Protein AF-A0A5C5X2R5-F1 (afdb_monomer_lite)

pLDDT: mean 74.97, std 13.0, range [42.72, 88.5]

Radius of gyration: 13.53 Å; chains: 1; bounding box: 30×48×26 Å

Secondary structure (DSSP, 8-state):
---PPP-HHHHHHHHHHSTTEEHHHHHHHHIIIIIGGGT--THHHHHHHHHHHHHHHHTTSEEEEEEPPSSSS--EEEEEEPP---

Foldseek 3Di:
DDQDDDALVNLLVCLAVPPFDALLVSLQVCCVVRVVVVVDDSVVSSVVSVVSQVVCVVVVQKDWDFDADPPHDDGGITMHGDPPPD

Sequence (86 aa):
MSEKPVTVDDVVLELREHPGMTCTELGERLWRAKGRRRNVNRQSYARPAGKLVKKAIEMGLVTESLTTPVHGDISRRVFFAKKASK

Organism: NCBI:txid1938619

Structure (mmCIF, N/CA/C/O backbone):
data_AF-A0A5C5X2R5-F1
#
_entry.id   AF-A0A5C5X2R5-F1
#
loop_
_atom_site.group_PDB
_atom_site.id
_atom_site.type_symbol
_atom_site.label_atom_id
_atom_site.label_alt_id
_atom_site.label_comp_id
_atom_site.label_asym_id
_atom_site.label_entity_id
_atom_site.label_seq_id
_atom_site.pdbx_PDB_ins_code
_atom_site.Cartn_x
_atom_site.Cartn_y
_atom_site.Cartn_z
_atom_site.occupancy
_atom_site.B_iso_or_equiv
_atom_site.auth_seq_id
_atom_site.auth_comp_id
_atom_site.auth_asym_id
_atom_site.auth_atom_id
_atom_site.pdbx_PDB_model_num
ATOM 1 N N . MET A 1 1 ? -6.144 27.103 -5.521 1.00 42.72 1 MET A N 1
ATOM 2 C CA . MET A 1 1 ? -6.910 25.840 -5.444 1.00 42.72 1 MET A CA 1
ATOM 3 C C . MET A 1 1 ? -6.081 24.856 -4.636 1.00 42.72 1 MET A C 1
ATOM 5 O O . MET A 1 1 ? -5.008 24.497 -5.097 1.00 42.72 1 MET A O 1
ATOM 9 N N . SER A 1 2 ? -6.497 24.514 -3.413 1.00 42.72 2 SER A N 1
ATOM 10 C CA . SER A 1 2 ? -5.684 23.705 -2.493 1.00 42.72 2 SER A C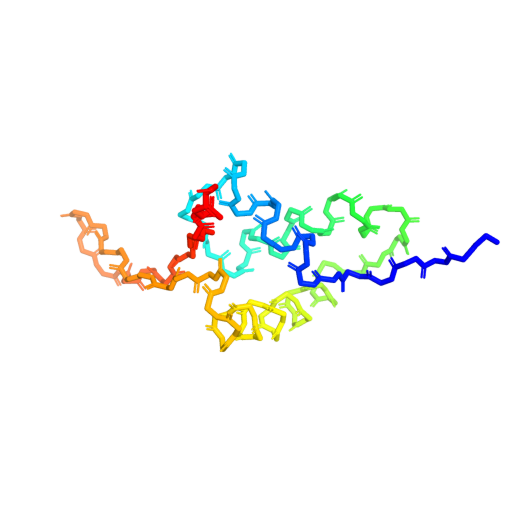A 1
ATOM 11 C C . SER A 1 2 ? -5.471 22.290 -3.024 1.00 42.72 2 SER A C 1
ATOM 13 O O . SER A 1 2 ? -6.401 21.493 -3.151 1.00 42.72 2 SER A O 1
ATOM 15 N N . GLU A 1 3 ? -4.219 22.004 -3.349 1.00 51.12 3 GLU A N 1
ATOM 16 C CA . GLU A 1 3 ? -3.754 20.754 -3.918 1.00 51.12 3 GLU A CA 1
ATOM 17 C C . GLU A 1 3 ? -3.698 19.667 -2.838 1.00 51.12 3 GLU A C 1
ATOM 19 O O . GLU A 1 3 ? -2.831 19.692 -1.965 1.00 51.12 3 GLU A O 1
ATOM 24 N N . LYS A 1 4 ? -4.613 18.693 -2.861 1.00 58.22 4 LYS A N 1
ATOM 25 C CA . LYS A 1 4 ? -4.591 17.621 -1.858 1.00 58.22 4 LYS A CA 1
ATOM 26 C C . LYS A 1 4 ? -3.526 16.575 -2.229 1.00 58.22 4 LYS A C 1
ATOM 28 O O . LYS A 1 4 ? -3.666 15.945 -3.284 1.00 58.22 4 LYS A O 1
ATOM 33 N N . PRO A 1 5 ? -2.476 16.369 -1.407 1.00 69.88 5 PRO A N 1
ATOM 34 C CA . PRO A 1 5 ? -1.528 15.274 -1.606 1.00 69.88 5 PRO A CA 1
ATOM 35 C C . PRO A 1 5 ? -2.254 13.919 -1.609 1.00 69.88 5 PRO A C 1
ATOM 37 O O . PRO A 1 5 ? -3.401 13.822 -1.175 1.00 69.88 5 PRO A O 1
ATOM 40 N N . VAL A 1 6 ? -1.601 12.878 -2.135 1.00 74.25 6 VAL A N 1
ATOM 41 C CA . VAL A 1 6 ? -2.121 11.504 -2.042 1.00 74.25 6 VAL A CA 1
ATOM 42 C C . VAL A 1 6 ? -2.220 11.128 -0.562 1.00 74.25 6 VAL A C 1
ATOM 44 O O . VAL A 1 6 ? -1.247 11.298 0.175 1.00 74.25 6 VAL A O 1
ATOM 47 N N . THR A 1 7 ? -3.384 10.654 -0.126 1.00 82.62 7 THR A N 1
ATOM 48 C CA . THR A 1 7 ? -3.657 10.275 1.265 1.00 82.62 7 THR A CA 1
ATOM 49 C C . THR A 1 7 ? -3.808 8.763 1.424 1.00 82.62 7 THR A C 1
ATOM 51 O O . THR A 1 7 ? -3.816 8.003 0.455 1.00 82.62 7 THR A O 1
ATOM 54 N N . VAL A 1 8 ? -3.912 8.315 2.678 1.00 84.00 8 VAL A N 1
ATOM 55 C CA . VAL A 1 8 ? -4.210 6.915 3.012 1.00 84.00 8 VAL A CA 1
ATOM 56 C C . VAL A 1 8 ? -5.589 6.506 2.478 1.00 84.00 8 VAL A C 1
ATOM 58 O O . VAL A 1 8 ? -5.720 5.409 1.949 1.00 84.00 8 VAL A O 1
ATOM 61 N N . ASP A 1 9 ? -6.588 7.391 2.528 1.00 83.75 9 ASP A N 1
ATOM 62 C CA . ASP A 1 9 ? -7.910 7.135 1.943 1.00 83.75 9 ASP A CA 1
ATOM 63 C C . ASP A 1 9 ? -7.860 6.867 0.438 1.00 83.75 9 ASP A C 1
ATOM 65 O O . ASP A 1 9 ? -8.527 5.946 -0.025 1.00 83.75 9 ASP A O 1
ATOM 69 N N . ASP A 1 10 ? -7.038 7.606 -0.321 1.00 84.06 10 ASP A N 1
ATOM 70 C CA . ASP A 1 10 ? -6.874 7.349 -1.760 1.00 84.06 10 ASP A CA 1
ATOM 71 C C . ASP A 1 10 ? -6.320 5.928 -2.000 1.00 84.06 10 ASP A C 1
ATOM 73 O O . ASP A 1 10 ? -6.781 5.214 -2.886 1.00 84.06 10 ASP A O 1
ATOM 77 N N . VAL A 1 11 ? -5.356 5.489 -1.179 1.00 84.88 11 VAL A N 1
ATOM 78 C CA . VAL A 1 11 ? -4.796 4.126 -1.236 1.00 84.88 11 VAL A CA 1
ATOM 79 C C . VAL A 1 11 ? -5.864 3.074 -0.937 1.00 84.88 11 VAL A C 1
ATOM 81 O O . VAL A 1 11 ? -5.961 2.073 -1.645 1.00 84.88 11 VAL A O 1
ATOM 84 N N . VAL A 1 12 ? -6.660 3.283 0.113 1.00 86.62 12 VAL A N 1
ATOM 85 C CA . VAL A 1 12 ? -7.721 2.349 0.510 1.00 86.62 12 VAL A CA 1
ATOM 86 C C . VAL A 1 12 ? -8.809 2.278 -0.561 1.00 86.62 12 VAL A C 1
ATOM 88 O O . VAL A 1 12 ? -9.296 1.186 -0.845 1.00 86.62 12 VAL A O 1
ATOM 91 N N . LEU A 1 13 ? -9.173 3.408 -1.172 1.00 86.75 13 LEU A N 1
ATOM 92 C CA . LEU A 1 13 ? -10.161 3.470 -2.246 1.00 86.75 13 LEU A CA 1
ATOM 93 C C . LEU A 1 13 ? -9.702 2.674 -3.476 1.00 86.75 13 LEU A C 1
ATOM 95 O O . LEU A 1 13 ? -10.422 1.790 -3.931 1.00 86.75 13 LEU A O 1
ATOM 99 N N . GLU A 1 14 ? -8.474 2.902 -3.943 1.00 87.38 14 GLU A N 1
ATOM 100 C CA . GLU A 1 14 ? -7.907 2.172 -5.085 1.00 87.38 14 GLU A CA 1
ATOM 101 C C . GLU A 1 14 ? -7.811 0.662 -4.815 1.00 87.38 14 GLU A C 1
ATOM 103 O O . GLU A 1 14 ? -8.130 -0.153 -5.677 1.00 87.38 14 GLU A O 1
ATOM 108 N N . LEU A 1 15 ? -7.429 0.261 -3.597 1.00 87.00 15 LEU A N 1
ATOM 109 C CA . LEU A 1 15 ? -7.382 -1.151 -3.197 1.00 87.00 15 LEU A CA 1
ATOM 110 C C . LEU A 1 15 ? -8.771 -1.779 -2.991 1.00 87.00 15 LEU A C 1
ATOM 112 O O . LEU A 1 15 ? -8.879 -3.006 -2.976 1.00 87.00 15 LEU A O 1
ATOM 116 N N . ARG A 1 16 ? -9.827 -0.973 -2.813 1.00 85.94 16 ARG A N 1
ATOM 117 C CA . ARG A 1 16 ? -11.220 -1.447 -2.789 1.00 85.94 16 ARG A CA 1
ATOM 118 C C . ARG A 1 16 ? -11.742 -1.726 -4.190 1.00 85.94 16 ARG A C 1
ATOM 120 O O . ARG A 1 16 ? -12.396 -2.746 -4.383 1.00 85.94 16 ARG A O 1
ATOM 127 N N . GLU A 1 17 ? -11.470 -0.835 -5.139 1.00 86.75 17 GLU A N 1
ATOM 128 C CA . GLU A 1 17 ? -11.871 -1.016 -6.541 1.00 86.75 17 GLU A CA 1
ATOM 129 C C . GLU A 1 17 ? -11.028 -2.091 -7.237 1.00 86.75 17 GLU A C 1
ATOM 131 O O . GLU A 1 17 ? -11.517 -2.836 -8.089 1.00 86.75 17 GLU A O 1
ATOM 136 N N . HIS A 1 18 ? -9.762 -2.211 -6.839 1.00 85.94 18 HIS A N 1
ATOM 137 C CA . HIS A 1 18 ? -8.801 -3.138 -7.415 1.00 85.94 18 HIS A CA 1
ATOM 138 C C . HIS A 1 18 ? -8.039 -3.897 -6.312 1.00 85.94 18 HIS A C 1
ATOM 140 O O . HIS A 1 18 ? -6.896 -3.571 -5.993 1.00 85.94 18 HIS A O 1
ATOM 146 N N . PRO A 1 19 ? -8.652 -4.921 -5.699 1.00 85.06 19 PRO A N 1
ATOM 147 C CA . PRO A 1 19 ? -7.985 -5.733 -4.686 1.00 85.06 19 PRO A CA 1
ATOM 148 C C . PRO A 1 19 ? -6.850 -6.574 -5.288 1.00 85.06 19 PRO A C 1
ATOM 150 O O . PRO A 1 19 ? -6.914 -6.986 -6.444 1.00 85.06 19 PRO A O 1
ATOM 153 N N . GLY A 1 20 ? -5.826 -6.878 -4.486 1.00 84.56 20 GLY A N 1
ATOM 154 C CA . GLY A 1 20 ? -4.748 -7.784 -4.889 1.00 84.56 20 GLY A CA 1
ATOM 155 C C . GLY A 1 20 ? -3.660 -7.130 -5.741 1.00 84.56 20 GLY A C 1
ATOM 156 O O . GLY A 1 20 ? -3.001 -7.809 -6.520 1.00 84.56 20 GLY A O 1
ATOM 157 N N . MET A 1 21 ? -3.452 -5.821 -5.593 1.00 86.69 21 MET A N 1
ATOM 158 C CA . MET A 1 21 ? -2.398 -5.094 -6.304 1.00 86.69 21 MET A CA 1
ATOM 159 C C . MET A 1 21 ? -1.083 -5.077 -5.538 1.00 86.69 21 MET A C 1
ATOM 161 O O . MET A 1 21 ? -1.063 -5.013 -4.309 1.00 86.69 21 MET A O 1
ATOM 165 N N . THR A 1 22 ? 0.025 -5.033 -6.269 1.00 85.81 22 THR A N 1
ATOM 166 C CA . THR A 1 22 ? 1.351 -4.743 -5.716 1.00 85.81 22 THR A CA 1
ATOM 167 C C . THR A 1 22 ? 1.549 -3.243 -5.455 1.00 85.81 22 THR A C 1
ATOM 169 O O . THR A 1 22 ? 0.845 -2.393 -6.003 1.00 85.81 22 THR A O 1
ATOM 172 N N . CYS A 1 23 ? 2.562 -2.883 -4.655 1.00 82.19 23 CYS A N 1
ATOM 173 C CA . CYS A 1 23 ? 2.925 -1.477 -4.401 1.00 82.19 23 CYS A CA 1
ATOM 174 C C . CYS A 1 23 ? 3.201 -0.695 -5.695 1.00 82.19 23 CYS A C 1
ATOM 176 O O . CYS A 1 23 ? 2.886 0.492 -5.780 1.00 82.19 23 CYS A O 1
ATOM 178 N N . THR A 1 24 ? 3.801 -1.348 -6.693 1.00 80.75 24 THR A N 1
ATOM 179 C CA . THR A 1 24 ? 4.139 -0.730 -7.980 1.00 80.75 24 THR A CA 1
ATOM 180 C C . THR A 1 24 ? 2.882 -0.418 -8.788 1.00 80.75 24 THR A C 1
ATOM 182 O O . THR A 1 24 ? 2.714 0.717 -9.230 1.00 80.75 24 THR A O 1
ATOM 185 N N . GLU A 1 25 ? 1.971 -1.386 -8.919 1.00 85.25 25 GLU A N 1
ATOM 186 C CA . GLU A 1 25 ? 0.695 -1.217 -9.630 1.00 85.25 25 GLU A CA 1
ATOM 187 C C . GLU A 1 25 ? -0.190 -0.165 -8.958 1.00 85.25 25 GLU A C 1
ATOM 189 O O . GLU A 1 25 ? -0.754 0.706 -9.623 1.00 85.25 25 GLU A O 1
ATOM 194 N N . LEU A 1 26 ? -0.255 -0.191 -7.626 1.00 85.06 26 LEU A N 1
ATOM 195 C CA . LEU A 1 26 ? -0.969 0.816 -6.853 1.00 85.06 26 LEU A CA 1
ATOM 196 C C . LEU A 1 26 ? -0.354 2.212 -7.048 1.00 85.06 26 LEU A C 1
ATOM 198 O O . LEU A 1 26 ? -1.074 3.180 -7.282 1.00 85.06 26 LEU A O 1
ATOM 202 N N . GLY A 1 27 ? 0.977 2.329 -7.000 1.00 81.81 27 GLY A N 1
ATOM 203 C CA . GLY A 1 27 ? 1.678 3.591 -7.253 1.00 81.81 27 GLY A CA 1
ATOM 204 C C . GLY A 1 27 ? 1.408 4.151 -8.652 1.00 81.81 27 GLY A C 1
ATOM 205 O O . GLY A 1 27 ? 1.233 5.359 -8.811 1.00 81.81 27 GLY A O 1
ATOM 206 N N . GLU A 1 28 ? 1.313 3.285 -9.662 1.00 82.56 28 GLU A N 1
ATOM 207 C CA . GLU A 1 28 ? 0.919 3.671 -11.020 1.00 82.56 28 GLU A CA 1
ATOM 208 C C . GLU A 1 28 ? -0.517 4.163 -11.111 1.00 82.56 28 GLU A C 1
ATOM 210 O O . GLU A 1 28 ? -0.772 5.148 -11.805 1.00 82.56 28 GLU A O 1
ATOM 215 N N . ARG A 1 29 ? -1.459 3.495 -10.441 1.00 84.56 29 ARG A N 1
ATOM 216 C CA . ARG A 1 29 ? -2.859 3.927 -10.425 1.00 84.56 29 ARG A CA 1
ATOM 217 C C . ARG A 1 29 ? -3.019 5.277 -9.748 1.00 84.56 29 ARG A C 1
ATOM 219 O O . ARG A 1 29 ? -3.561 6.193 -10.359 1.00 84.56 29 ARG A O 1
ATOM 226 N N . LEU A 1 30 ? -2.410 5.455 -8.579 1.00 80.62 30 LEU A N 1
ATOM 227 C CA . LEU A 1 30 ? -2.389 6.740 -7.879 1.00 80.62 30 LEU A CA 1
ATOM 228 C C . LEU A 1 30 ? -1.741 7.841 -8.729 1.00 80.62 30 LEU A C 1
ATOM 230 O O . LEU A 1 30 ? -2.217 8.979 -8.758 1.00 80.62 30 LEU A O 1
ATOM 234 N N . TRP A 1 31 ? -0.681 7.514 -9.474 1.00 77.12 31 TRP A N 1
ATOM 235 C CA . TRP A 1 31 ? -0.090 8.441 -10.434 1.00 77.12 31 TRP A CA 1
ATOM 236 C C . TRP A 1 31 ? -1.029 8.748 -11.608 1.00 77.12 31 TRP A C 1
ATOM 238 O O . TRP A 1 31 ? -1.154 9.909 -11.984 1.00 77.12 31 TRP A O 1
ATOM 248 N N . ARG A 1 32 ? -1.746 7.773 -12.174 1.00 77.88 32 ARG A N 1
ATOM 249 C CA . ARG A 1 32 ? -2.742 8.047 -13.226 1.00 77.88 32 ARG A CA 1
ATOM 250 C C . ARG A 1 32 ? -3.899 8.906 -12.709 1.00 77.88 32 ARG A C 1
ATOM 252 O O . ARG A 1 32 ? -4.304 9.828 -13.414 1.00 77.88 32 ARG A O 1
ATOM 259 N N . ALA A 1 33 ? -4.380 8.642 -11.496 1.00 76.00 33 ALA A N 1
ATOM 260 C CA . ALA A 1 33 ? -5.502 9.346 -10.882 1.00 76.00 33 ALA A CA 1
ATOM 261 C C . ALA A 1 33 ? -5.144 10.787 -10.472 1.00 76.00 33 ALA A C 1
ATOM 263 O O . ALA A 1 33 ? -5.888 11.721 -10.770 1.00 76.00 33 ALA A O 1
ATOM 264 N N . LYS A 1 34 ? -3.984 10.996 -9.825 1.00 71.44 34 LYS A N 1
ATOM 265 C CA . LYS A 1 34 ? -3.565 12.313 -9.299 1.00 71.44 34 LYS A CA 1
ATOM 266 C C . LYS A 1 34 ? -2.304 12.898 -9.934 1.00 71.44 34 LYS A C 1
ATOM 268 O O . LYS A 1 34 ? -2.207 14.113 -10.095 1.00 71.44 34 LYS A O 1
ATOM 273 N N . GLY A 1 35 ? -1.335 12.067 -10.301 1.00 63.75 35 GLY A N 1
ATOM 274 C CA . GLY A 1 35 ? -0.038 12.490 -10.843 1.00 63.75 35 GLY A CA 1
ATOM 275 C C . GLY A 1 35 ? -0.058 12.967 -12.299 1.00 63.75 35 GLY A C 1
ATOM 276 O O . GLY A 1 35 ? 0.694 13.884 -12.634 1.00 63.75 35 GLY A O 1
ATOM 277 N N . ARG A 1 36 ? -0.957 12.442 -13.147 1.00 58.44 36 ARG A N 1
ATOM 278 C CA . ARG A 1 36 ? -1.093 12.840 -14.565 1.00 58.44 36 ARG A CA 1
ATOM 279 C C . ARG A 1 36 ? -1.396 14.334 -14.725 1.00 58.44 36 ARG A C 1
ATOM 281 O O . ARG A 1 36 ? -0.992 14.936 -15.711 1.00 58.44 36 ARG A O 1
ATOM 288 N N . ARG A 1 37 ? -2.042 14.950 -13.726 1.00 58.19 37 ARG A N 1
ATOM 289 C CA . ARG A 1 37 ? -2.312 16.398 -13.683 1.00 58.19 37 ARG A CA 1
ATOM 290 C C . ARG A 1 37 ? -1.087 17.264 -13.373 1.00 58.19 37 ARG A C 1
ATOM 292 O O . ARG A 1 37 ? -1.137 18.460 -13.614 1.00 58.19 37 ARG A O 1
ATOM 299 N N . ARG A 1 38 ? -0.009 16.693 -12.827 1.00 58.34 38 ARG A N 1
ATOM 300 C CA . ARG A 1 38 ? 1.159 17.437 -12.321 1.00 58.34 38 ARG A CA 1
ATOM 301 C C . ARG A 1 38 ? 2.439 17.247 -13.156 1.00 58.34 38 ARG A C 1
ATOM 303 O O . ARG A 1 38 ? 3.483 17.733 -12.744 1.00 58.34 38 ARG A O 1
ATOM 310 N N . ASN A 1 39 ? 2.383 16.542 -14.296 1.00 57.56 39 ASN A N 1
ATOM 311 C CA . ASN A 1 39 ? 3.544 16.232 -15.156 1.00 57.56 39 ASN A CA 1
ATOM 312 C C . ASN A 1 39 ? 4.762 15.678 -14.377 1.00 57.56 39 ASN A C 1
ATOM 314 O O . ASN A 1 39 ? 5.916 15.945 -14.700 1.00 57.56 39 ASN A O 1
ATOM 318 N N . VAL A 1 40 ? 4.501 14.950 -13.287 1.00 59.19 40 VAL A N 1
ATOM 319 C CA . VAL A 1 40 ? 5.545 14.461 -12.375 1.00 59.19 40 VAL A CA 1
ATOM 320 C C . VAL A 1 40 ? 5.988 13.081 -12.815 1.00 59.19 40 VAL A C 1
ATOM 322 O O . VAL A 1 40 ? 5.167 12.266 -13.238 1.00 59.19 40 VAL A O 1
ATOM 325 N N . ASN A 1 41 ? 7.270 12.792 -12.634 1.00 62.31 41 ASN A N 1
ATOM 326 C CA . ASN A 1 41 ? 7.845 11.504 -12.972 1.00 62.31 41 ASN A CA 1
ATOM 327 C C . ASN A 1 41 ? 7.182 10.357 -12.176 1.00 62.31 41 ASN A C 1
ATOM 329 O O . ASN A 1 41 ? 6.958 10.459 -10.967 1.00 62.31 41 ASN A O 1
ATOM 333 N N . ARG 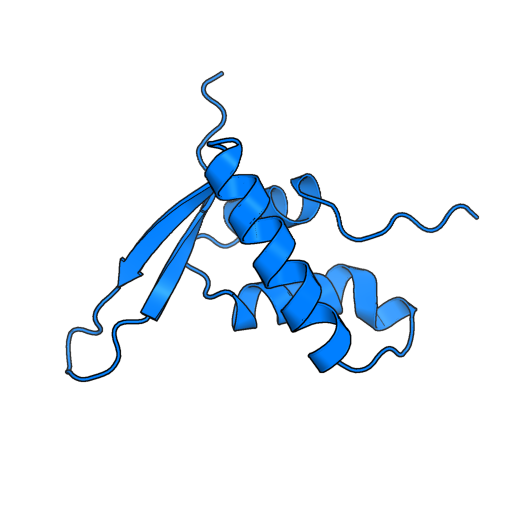A 1 42 ? 6.890 9.240 -12.852 1.00 61.34 42 ARG A N 1
ATOM 334 C CA . ARG A 1 42 ? 6.218 8.046 -12.297 1.00 61.34 42 ARG A CA 1
ATOM 335 C C . ARG A 1 42 ? 6.915 7.512 -11.041 1.00 61.34 42 ARG A C 1
ATOM 337 O O . ARG A 1 42 ? 6.261 7.101 -10.084 1.00 61.34 42 AR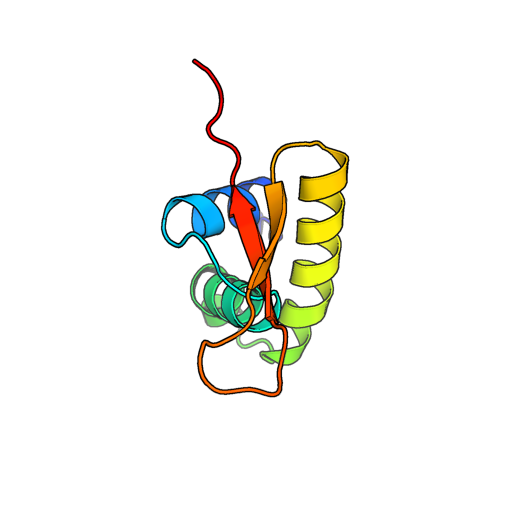G A O 1
ATOM 344 N N . GLN A 1 43 ? 8.246 7.576 -11.007 1.00 63.47 43 GLN A N 1
ATOM 345 C CA . GLN A 1 43 ? 9.050 7.136 -9.861 1.00 63.47 43 GLN A CA 1
ATOM 346 C C . GLN A 1 43 ? 8.795 7.958 -8.587 1.00 63.47 43 GLN A C 1
ATOM 348 O O . GLN A 1 43 ? 8.923 7.434 -7.479 1.00 63.47 43 GLN A O 1
ATOM 353 N N . SER A 1 44 ? 8.369 9.215 -8.723 1.00 63.47 44 SER A N 1
ATOM 354 C CA . SER A 1 44 ? 8.072 10.093 -7.589 1.00 63.47 44 SER A CA 1
ATOM 355 C C . SER A 1 44 ? 6.817 9.669 -6.817 1.00 63.47 44 SER A C 1
ATOM 357 O O . SER A 1 44 ? 6.657 10.094 -5.678 1.00 63.47 44 SER A O 1
ATOM 359 N N . TYR A 1 45 ? 5.956 8.814 -7.392 1.00 64.50 45 TYR A N 1
ATOM 360 C CA . TYR A 1 45 ? 4.726 8.319 -6.754 1.00 64.50 45 TYR A CA 1
ATOM 361 C C . TYR A 1 45 ? 4.858 6.908 -6.163 1.00 64.50 45 TYR A C 1
ATOM 363 O O . TYR A 1 45 ? 4.161 6.586 -5.202 1.00 64.50 45 TYR A O 1
ATOM 371 N N . ALA A 1 46 ? 5.802 6.094 -6.645 1.00 60.47 46 ALA A N 1
ATOM 372 C CA . ALA A 1 46 ? 6.046 4.757 -6.098 1.00 60.47 46 ALA A CA 1
ATOM 373 C C . ALA A 1 46 ? 6.545 4.798 -4.637 1.00 60.47 46 ALA A C 1
ATOM 375 O O . ALA A 1 46 ? 6.102 4.017 -3.794 1.00 60.47 46 ALA A O 1
ATOM 376 N N . ARG A 1 47 ? 7.426 5.755 -4.303 1.00 61.97 47 ARG A N 1
ATOM 377 C CA . ARG A 1 47 ? 7.930 5.940 -2.929 1.00 61.97 47 ARG A CA 1
ATOM 378 C C . ARG A 1 47 ? 6.855 6.372 -1.918 1.00 61.97 47 ARG A C 1
ATOM 380 O O . ARG A 1 47 ? 6.785 5.749 -0.856 1.00 61.97 47 ARG A O 1
ATOM 387 N N . PRO A 1 48 ? 6.031 7.406 -2.178 1.00 67.62 48 PRO A N 1
ATOM 388 C CA . PRO A 1 48 ? 4.958 7.772 -1.259 1.00 67.62 48 PRO A CA 1
ATOM 389 C C . PRO A 1 48 ? 3.870 6.699 -1.186 1.00 67.62 48 PRO A C 1
ATOM 391 O O . PRO A 1 48 ? 3.392 6.447 -0.085 1.00 67.62 48 PRO A O 1
ATOM 394 N N . ALA A 1 49 ? 3.545 6.002 -2.283 1.00 71.44 49 ALA A N 1
ATOM 395 C CA . ALA A 1 49 ? 2.587 4.895 -2.246 1.00 71.44 49 ALA A CA 1
ATOM 396 C C . ALA A 1 49 ? 3.020 3.802 -1.256 1.00 71.44 49 ALA A C 1
ATOM 398 O O . ALA A 1 49 ? 2.243 3.445 -0.379 1.00 71.44 49 ALA A O 1
ATOM 399 N N . GLY A 1 50 ? 4.281 3.353 -1.292 1.00 77.94 50 GLY A N 1
ATOM 400 C CA . GLY A 1 50 ? 4.778 2.354 -0.336 1.00 77.94 50 GLY A CA 1
ATOM 401 C C . GLY A 1 50 ? 4.688 2.796 1.134 1.00 77.94 50 GLY A C 1
ATOM 402 O O . GLY A 1 50 ? 4.294 2.008 1.994 1.00 77.94 50 GLY A O 1
ATOM 403 N N . LYS A 1 51 ? 4.989 4.069 1.438 1.00 84.62 51 LYS A N 1
ATOM 404 C CA . LYS A 1 51 ? 4.836 4.617 2.800 1.00 84.62 51 LYS A CA 1
ATOM 405 C C . LYS A 1 51 ? 3.371 4.696 3.235 1.00 84.62 51 LYS A C 1
ATOM 407 O O . LYS A 1 51 ? 3.063 4.373 4.378 1.00 84.62 51 LYS A O 1
ATOM 412 N N . LEU A 1 52 ? 2.480 5.127 2.343 1.00 84.81 52 LEU A N 1
ATOM 413 C CA . LEU A 1 52 ? 1.050 5.240 2.628 1.00 84.81 52 LEU A CA 1
ATOM 414 C C . LEU A 1 52 ? 0.395 3.867 2.793 1.00 84.81 52 LEU A C 1
ATOM 416 O O . LEU A 1 52 ? -0.411 3.704 3.699 1.00 84.81 52 LEU A O 1
ATOM 420 N N . VAL A 1 53 ? 0.789 2.874 1.991 1.00 85.00 53 VAL A N 1
ATOM 421 C CA . VAL A 1 53 ? 0.364 1.473 2.146 1.00 85.00 53 VAL A CA 1
ATOM 422 C C . VAL A 1 53 ? 0.803 0.927 3.494 1.00 85.00 53 VAL A C 1
ATOM 424 O O . VAL A 1 53 ? -0.026 0.394 4.225 1.00 85.00 53 VAL A O 1
ATOM 427 N N . LYS A 1 54 ? 2.075 1.115 3.871 1.00 87.00 54 LYS A N 1
ATOM 428 C CA . LYS A 1 54 ? 2.565 0.694 5.189 1.00 87.00 54 LYS A CA 1
ATOM 429 C C . LYS A 1 54 ? 1.753 1.335 6.317 1.00 87.00 54 LYS A C 1
ATOM 431 O O . LYS A 1 54 ? 1.310 0.635 7.219 1.00 87.00 54 LYS A O 1
ATOM 436 N N . LYS A 1 55 ? 1.486 2.640 6.221 1.00 88.50 55 LYS A N 1
ATOM 437 C CA . LYS A 1 55 ? 0.645 3.351 7.190 1.00 88.50 55 LYS A CA 1
ATOM 438 C C . LYS A 1 55 ? -0.793 2.816 7.212 1.00 88.50 55 LYS A C 1
ATOM 440 O O . LYS A 1 55 ? -1.366 2.664 8.282 1.00 88.50 55 LYS A O 1
ATOM 445 N N . ALA A 1 56 ? -1.374 2.491 6.058 1.00 86.62 56 ALA A N 1
ATOM 446 C CA . ALA A 1 56 ? -2.707 1.895 5.966 1.00 86.62 56 ALA A CA 1
ATOM 447 C C . ALA A 1 56 ? -2.772 0.503 6.623 1.00 86.62 56 ALA A C 1
ATOM 449 O O . ALA A 1 56 ? -3.791 0.156 7.219 1.00 86.62 56 ALA A O 1
ATOM 450 N N . ILE A 1 57 ? -1.685 -0.271 6.542 1.00 87.69 57 ILE A N 1
ATOM 451 C CA . ILE A 1 57 ? -1.536 -1.562 7.229 1.00 87.69 57 ILE A CA 1
ATOM 452 C C . ILE A 1 57 ? -1.433 -1.359 8.742 1.00 87.69 57 ILE A C 1
ATOM 454 O O . ILE A 1 57 ? -2.164 -2.004 9.487 1.00 87.69 57 ILE A O 1
ATOM 458 N N . GLU A 1 58 ? -0.593 -0.424 9.199 1.00 88.12 58 GLU A N 1
ATOM 459 C CA . GLU A 1 58 ? -0.463 -0.067 10.622 1.00 88.12 58 GLU A CA 1
ATOM 460 C C . GLU A 1 58 ? -1.795 0.424 11.216 1.00 88.12 58 GLU A C 1
ATOM 462 O O . GLU A 1 58 ? -2.121 0.110 12.356 1.00 88.12 58 GLU A O 1
ATOM 467 N N . MET A 1 59 ? -2.605 1.137 10.427 1.00 86.69 59 MET A N 1
ATOM 468 C CA . MET A 1 59 ? -3.957 1.566 10.806 1.00 86.69 59 MET A CA 1
ATOM 469 C C . MET A 1 59 ? -5.008 0.445 10.725 1.00 86.69 59 MET A C 1
ATOM 471 O O . MET A 1 59 ? -6.171 0.671 11.054 1.00 86.69 59 MET A O 1
ATOM 475 N N . GLY A 1 60 ? -4.645 -0.751 10.254 1.00 86.12 60 GLY A N 1
ATOM 476 C CA . GLY A 1 60 ? -5.565 -1.876 10.098 1.00 86.12 60 GLY A CA 1
ATOM 477 C C . GLY A 1 60 ? -6.608 -1.698 8.989 1.00 86.12 60 GLY A C 1
ATOM 478 O O . GLY A 1 60 ? -7.604 -2.419 8.982 1.00 86.12 60 GLY A O 1
ATOM 479 N N . LEU A 1 61 ? -6.395 -0.762 8.057 1.00 87.31 61 LEU A N 1
ATOM 480 C CA . LEU A 1 61 ? -7.273 -0.488 6.911 1.00 87.31 61 LEU A CA 1
ATOM 481 C C . LEU A 1 61 ? -6.920 -1.333 5.684 1.00 87.31 61 LEU A C 1
ATOM 483 O O . LEU A 1 61 ? -7.757 -1.536 4.806 1.00 87.31 61 LEU A O 1
ATOM 487 N N . VAL A 1 62 ? -5.682 -1.818 5.608 1.00 88.12 62 VAL A N 1
ATOM 488 C CA . VAL A 1 62 ? -5.174 -2.654 4.519 1.00 88.12 62 VAL A CA 1
ATOM 489 C C . VAL A 1 62 ? -4.514 -3.889 5.112 1.00 88.12 62 VAL A C 1
ATOM 491 O O . VAL A 1 62 ? -3.848 -3.829 6.139 1.00 88.12 62 VAL A O 1
ATOM 494 N N . THR A 1 63 ? -4.697 -5.020 4.452 1.00 87.75 63 THR A N 1
ATOM 495 C CA . THR A 1 63 ? -4.002 -6.271 4.746 1.00 87.75 63 THR A CA 1
ATOM 496 C C . THR A 1 63 ? -3.048 -6.588 3.608 1.00 87.75 63 THR A C 1
ATOM 498 O O . THR A 1 63 ? -3.415 -6.448 2.440 1.00 87.75 63 THR A O 1
ATOM 501 N N . GLU A 1 64 ? -1.833 -7.009 3.939 1.00 87.56 64 GLU A N 1
ATOM 502 C CA . GLU A 1 64 ? -0.888 -7.542 2.961 1.00 87.56 64 GLU A CA 1
ATOM 503 C C . GLU A 1 64 ? -1.018 -9.063 2.871 1.00 87.56 64 GLU A C 1
ATOM 505 O O . GLU A 1 64 ? -1.282 -9.741 3.863 1.00 87.56 64 GLU A O 1
ATOM 510 N N . SER A 1 65 ? -0.848 -9.601 1.669 1.00 85.69 65 SER A N 1
ATOM 511 C CA . SER A 1 65 ? -0.783 -11.035 1.421 1.00 85.69 65 SER A CA 1
ATOM 512 C C . SER A 1 65 ? 0.340 -11.332 0.438 1.00 85.69 65 SER A C 1
ATOM 514 O O . SER A 1 65 ? 0.697 -10.501 -0.400 1.00 85.69 65 SER A O 1
ATOM 516 N N . LEU A 1 66 ? 0.917 -12.521 0.546 1.00 83.94 66 LEU A N 1
ATOM 517 C CA . LEU A 1 66 ? 1.916 -13.019 -0.389 1.00 83.94 66 LEU A CA 1
ATOM 518 C C . LEU A 1 66 ? 1.214 -13.966 -1.352 1.00 83.94 66 LEU A C 1
ATOM 520 O O . LEU A 1 66 ? 0.814 -15.061 -0.970 1.00 83.94 66 LEU A O 1
ATOM 524 N N . THR A 1 67 ? 1.063 -13.541 -2.601 1.00 75.50 67 THR A N 1
ATOM 525 C CA . THR A 1 67 ? 0.563 -14.407 -3.668 1.00 75.50 67 THR A CA 1
ATOM 526 C C . THR A 1 67 ? 1.741 -15.050 -4.379 1.00 75.50 67 THR A C 1
ATOM 528 O O . THR A 1 67 ? 2.569 -14.349 -4.971 1.00 75.50 67 THR A O 1
ATOM 531 N N . THR A 1 68 ? 1.810 -16.376 -4.332 1.00 63.78 68 THR A N 1
ATOM 532 C CA . THR A 1 68 ? 2.701 -17.182 -5.166 1.00 63.78 68 THR A CA 1
ATOM 533 C C . THR A 1 68 ? 1.982 -17.530 -6.471 1.00 63.78 68 THR A C 1
ATOM 535 O O . THR A 1 68 ? 0.872 -18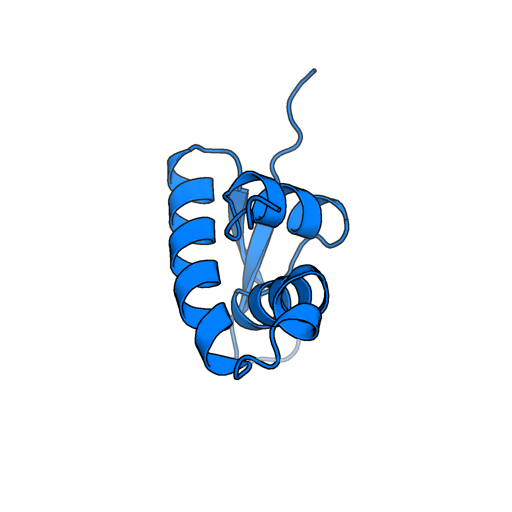.066 -6.433 1.00 63.78 68 THR A O 1
ATOM 538 N N . PRO A 1 69 ? 2.550 -17.220 -7.648 1.00 62.81 69 PRO A N 1
ATOM 539 C CA . PRO A 1 69 ? 2.011 -17.741 -8.896 1.00 62.81 69 PRO A CA 1
ATOM 540 C C . PRO A 1 69 ? 2.134 -19.274 -8.922 1.00 62.81 69 PRO A C 1
ATOM 542 O O . PRO A 1 69 ? 3.107 -19.839 -8.429 1.00 62.81 69 PRO A O 1
ATOM 545 N N . VAL A 1 70 ? 1.130 -19.937 -9.506 1.00 62.69 70 VAL A N 1
ATOM 546 C CA . VAL A 1 70 ? 0.995 -21.410 -9.578 1.00 62.69 70 VAL A CA 1
ATOM 547 C C . VAL A 1 70 ? 2.142 -22.068 -10.366 1.00 62.69 70 VAL A C 1
ATOM 549 O O . VAL A 1 70 ? 2.407 -23.252 -10.200 1.00 62.69 70 VAL A O 1
ATOM 552 N N . HIS A 1 71 ? 2.844 -21.299 -11.199 1.00 59.28 71 HIS A N 1
ATOM 553 C CA . HIS A 1 71 ? 4.087 -21.695 -11.857 1.00 59.28 71 HIS A CA 1
ATOM 554 C C . HIS A 1 71 ? 5.201 -20.790 -11.338 1.00 59.28 71 HIS A C 1
ATOM 556 O O . HIS A 1 71 ? 5.098 -19.572 -11.461 1.00 59.28 71 HIS A O 1
ATOM 562 N N . GLY A 1 72 ? 6.183 -21.412 -10.691 1.00 59.03 72 GLY A N 1
ATOM 563 C CA . GLY A 1 72 ? 7.075 -20.832 -9.695 1.00 59.03 72 GLY A CA 1
ATOM 564 C C . GLY A 1 72 ? 7.765 -19.497 -9.992 1.00 59.03 72 GLY A C 1
ATOM 565 O O . GLY A 1 72 ? 7.890 -19.023 -11.118 1.00 59.03 72 GLY A O 1
ATOM 566 N N . ASP A 1 73 ? 8.247 -18.958 -8.871 1.00 61.12 73 ASP A N 1
ATOM 567 C CA . ASP A 1 73 ? 9.450 -18.134 -8.703 1.00 61.12 73 ASP A CA 1
ATOM 568 C C . ASP A 1 73 ? 9.374 -16.636 -8.419 1.00 61.12 73 ASP A C 1
ATOM 570 O O . ASP A 1 73 ? 10.412 -16.038 -8.155 1.00 61.12 73 ASP A O 1
ATOM 574 N N . ILE A 1 74 ? 8.204 -16.009 -8.262 1.00 60.88 74 ILE A N 1
ATOM 575 C CA . ILE A 1 74 ? 8.166 -14.691 -7.591 1.00 60.88 74 ILE A 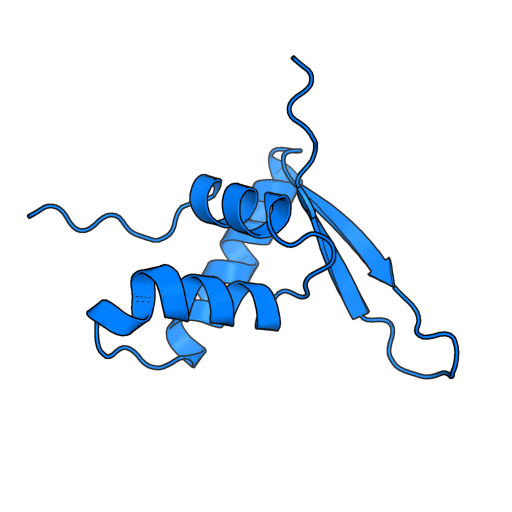CA 1
ATOM 576 C C . ILE A 1 74 ? 6.923 -14.561 -6.716 1.00 60.88 74 ILE A C 1
ATOM 578 O O . ILE A 1 74 ? 5.841 -14.235 -7.205 1.00 60.88 74 ILE A O 1
ATOM 582 N N . SER A 1 75 ? 7.088 -14.743 -5.402 1.00 69.62 75 SER A N 1
ATOM 583 C CA . SER A 1 75 ? 6.091 -14.313 -4.417 1.00 69.62 75 SER A CA 1
ATOM 584 C C . SER A 1 75 ? 5.888 -12.807 -4.545 1.00 69.62 75 SER A C 1
ATOM 586 O O . SER A 1 75 ? 6.785 -12.016 -4.245 1.00 69.62 75 SER A O 1
ATOM 588 N N . ARG A 1 76 ? 4.706 -12.392 -4.997 1.00 78.88 76 ARG A N 1
ATOM 589 C CA . ARG A 1 76 ? 4.343 -10.977 -5.067 1.00 78.88 76 ARG A CA 1
ATOM 590 C C . ARG A 1 76 ? 3.588 -10.603 -3.809 1.00 78.88 76 ARG A C 1
ATOM 592 O O . ARG A 1 76 ? 2.610 -11.246 -3.440 1.00 78.88 76 ARG A O 1
ATOM 599 N N . ARG A 1 77 ? 4.054 -9.546 -3.149 1.00 85.25 77 ARG A N 1
ATOM 600 C CA . ARG A 1 77 ? 3.322 -8.936 -2.046 1.00 85.25 77 ARG A CA 1
ATOM 601 C C . ARG A 1 77 ? 2.211 -8.076 -2.629 1.00 85.25 77 ARG A C 1
ATOM 603 O O . ARG A 1 77 ? 2.485 -7.089 -3.314 1.00 85.25 77 ARG A O 1
ATOM 610 N N . VAL A 1 78 ? 0.983 -8.482 -2.362 1.00 87.25 78 VAL A N 1
ATOM 611 C CA . VAL A 1 78 ? -0.231 -7.811 -2.807 1.00 87.25 78 VAL A CA 1
ATOM 612 C C . VAL A 1 78 ? -1.004 -7.283 -1.609 1.00 87.25 78 VAL A C 1
ATOM 614 O O . VAL A 1 78 ? -0.871 -7.780 -0.490 1.00 87.25 78 VAL A O 1
ATOM 617 N N . PHE A 1 79 ? -1.809 -6.257 -1.839 1.00 88.06 79 PHE A N 1
ATOM 618 C CA . PHE A 1 79 ? -2.533 -5.556 -0.791 1.00 88.06 79 PHE A CA 1
ATOM 619 C C . PHE A 1 79 ? -4.037 -5.623 -1.036 1.00 88.06 79 PHE A C 1
ATOM 621 O O . PHE A 1 79 ? -4.511 -5.606 -2.173 1.00 88.06 79 PHE A O 1
ATOM 628 N N . PHE A 1 80 ? -4.786 -5.682 0.056 1.00 87.06 80 PHE A N 1
ATOM 629 C CA . PHE A 1 80 ? -6.240 -5.747 0.060 1.00 87.06 80 PHE A CA 1
ATOM 630 C C . PHE A 1 80 ? -6.774 -4.722 1.047 1.00 87.06 80 PHE A C 1
ATOM 632 O O . PHE A 1 80 ? -6.361 -4.710 2.206 1.00 87.06 80 PHE A O 1
ATOM 639 N N . ALA A 1 81 ? -7.700 -3.871 0.614 1.00 86.69 81 ALA A N 1
ATOM 640 C CA . ALA A 1 81 ? -8.415 -3.014 1.545 1.00 86.69 81 ALA A CA 1
ATOM 641 C C . ALA A 1 81 ? -9.331 -3.866 2.431 1.00 86.69 81 ALA A C 1
ATOM 643 O O . ALA A 1 81 ? -10.117 -4.680 1.937 1.00 86.69 81 ALA A O 1
ATOM 644 N N . LYS 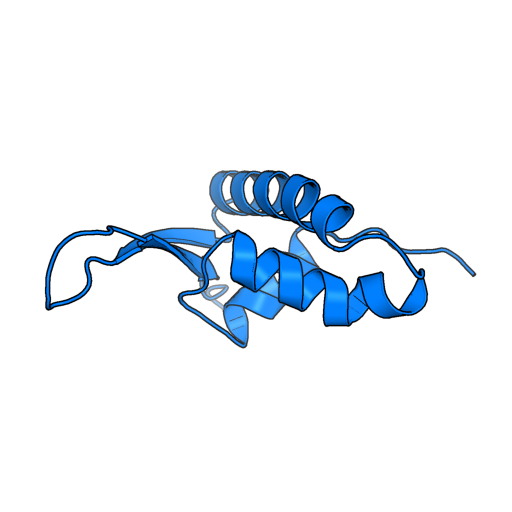A 1 82 ? -9.269 -3.658 3.746 1.00 81.12 82 LYS A N 1
ATOM 645 C CA . LYS A 1 82 ? -10.241 -4.241 4.665 1.00 81.12 82 LYS A CA 1
ATOM 646 C C . LYS A 1 82 ? -11.607 -3.641 4.344 1.00 81.12 82 LYS A C 1
ATOM 648 O O . LYS A 1 82 ? -11.756 -2.427 4.180 1.00 81.12 82 LYS A O 1
ATOM 653 N N . LYS A 1 83 ? -12.638 -4.485 4.253 1.00 64.12 83 LYS A N 1
ATOM 654 C CA . LYS A 1 83 ? -14.010 -3.976 4.267 1.00 64.12 83 LYS A CA 1
ATOM 655 C C . LYS A 1 83 ? -14.180 -3.236 5.592 1.00 64.12 83 LYS A C 1
ATOM 657 O O . LYS A 1 83 ? -13.984 -3.836 6.642 1.00 64.12 83 LYS A O 1
ATOM 662 N N . ALA A 1 84 ? -14.515 -1.947 5.541 1.00 56.59 84 ALA A N 1
ATOM 663 C CA . ALA A 1 84 ? -15.100 -1.283 6.694 1.00 56.59 84 ALA A CA 1
ATOM 664 C C . ALA A 1 84 ? -16.315 -2.128 7.103 1.00 56.59 84 ALA A C 1
ATOM 666 O O . ALA A 1 84 ? -17.279 -2.205 6.337 1.00 56.59 84 ALA A O 1
ATOM 667 N N . SER A 1 85 ? -16.212 -2.849 8.224 1.00 47.12 85 SER A N 1
ATOM 668 C CA . SER A 1 85 ? -17.390 -3.441 8.853 1.00 47.12 85 SER A CA 1
ATOM 669 C C . SER A 1 85 ? -18.344 -2.290 9.129 1.00 47.12 85 SER A C 1
ATOM 671 O O . SER A 1 85 ? -17.944 -1.288 9.721 1.00 47.12 85 SER A O 1
ATOM 673 N N . LYS A 1 86 ? -19.545 -2.413 8.573 1.00 43.16 86 LYS A N 1
ATOM 674 C CA . LYS A 1 86 ? -20.636 -1.460 8.725 1.00 43.16 86 LYS A CA 1
ATOM 675 C C . LYS A 1 86 ? -21.286 -1.639 10.090 1.00 43.16 86 LYS A C 1
ATOM 677 O O . LYS A 1 86 ? -21.311 -2.802 10.551 1.00 43.16 86 LYS A O 1
#